Protein AF-A0A1X4IDY7-F1 (afdb_monomer_lite)

Sequence (116 aa):
MNHAQLTALGRALRVLGEHGEALSADTPDARLHEVKDDLRRALDLLEESVTTAAPSTRCAEHPTGPVDESAPDLCLLCETRRRAARRAEFNGPAPQSRPAGPAQSRYGVRGDRPQP

Radius of gyration: 23.1 Å; chains: 1; bounding box: 42×44×64 Å

pLDDT: mean 80.93, std 13.07, range [53.38, 94.5]

Structure (mmCIF, N/CA/C/O backbone):
data_AF-A0A1X4IDY7-F1
#
_entry.id   AF-A0A1X4IDY7-F1
#
loop_
_atom_site.group_PDB
_atom_site.id
_atom_site.type_symbol
_atom_site.label_atom_id
_atom_site.label_alt_id
_atom_site.label_comp_id
_atom_site.label_asym_id
_atom_site.label_entity_id
_atom_site.label_seq_id
_atom_site.pdbx_PDB_ins_code
_atom_site.Cartn_x
_atom_site.Cartn_y
_atom_site.Cartn_z
_atom_site.occupancy
_atom_site.B_iso_or_equiv
_atom_site.auth_seq_id
_atom_site.auth_comp_id
_atom_site.auth_asym_id
_atom_site.auth_atom_id
_atom_site.pdbx_PDB_model_num
ATOM 1 N N . MET A 1 1 ? 6.878 -5.878 -2.914 1.00 65.62 1 MET A N 1
ATOM 2 C CA . MET A 1 1 ? 5.652 -5.081 -2.687 1.00 65.62 1 MET A CA 1
ATOM 3 C C . MET A 1 1 ? 5.187 -4.429 -3.989 1.00 65.62 1 MET A C 1
ATOM 5 O O . MET A 1 1 ? 5.976 -3.747 -4.634 1.00 65.62 1 MET A O 1
ATOM 9 N N . ASN A 1 2 ? 3.940 -4.661 -4.406 1.00 69.81 2 ASN A N 1
ATOM 10 C CA . ASN A 1 2 ? 3.346 -4.034 -5.595 1.00 69.81 2 ASN A CA 1
ATOM 11 C C . ASN A 1 2 ? 2.896 -2.587 -5.270 1.00 69.81 2 ASN A C 1
ATOM 13 O O . ASN A 1 2 ? 2.474 -2.298 -4.152 1.00 69.81 2 ASN A O 1
ATOM 17 N N . HIS A 1 3 ? 2.946 -1.663 -6.235 1.00 71.44 3 HIS A N 1
ATOM 18 C CA . HIS A 1 3 ? 2.513 -0.265 -6.074 1.00 71.44 3 HIS A CA 1
ATOM 19 C C . HIS A 1 3 ? 1.058 -0.139 -5.579 1.00 71.44 3 HIS A C 1
ATOM 21 O O . HIS A 1 3 ? 0.725 0.744 -4.781 1.00 71.44 3 HIS A O 1
ATOM 27 N N . ALA A 1 4 ? 0.194 -1.068 -5.999 1.00 77.44 4 ALA A N 1
ATOM 28 C CA . ALA A 1 4 ? -1.180 -1.154 -5.517 1.00 77.44 4 ALA A CA 1
ATOM 29 C C . ALA A 1 4 ? -1.259 -1.441 -4.004 1.00 77.44 4 ALA A C 1
ATOM 31 O O . ALA A 1 4 ? -2.059 -0.807 -3.316 1.00 77.44 4 ALA A O 1
ATOM 32 N N . GLN A 1 5 ? -0.393 -2.321 -3.480 1.00 78.38 5 GLN A N 1
ATOM 33 C CA . GLN A 1 5 ? -0.307 -2.638 -2.047 1.00 78.38 5 GLN A CA 1
ATOM 34 C C . GLN A 1 5 ? 0.203 -1.432 -1.245 1.00 78.38 5 GLN A C 1
ATOM 36 O O . GLN A 1 5 ? -0.378 -1.100 -0.218 1.00 78.38 5 GLN A O 1
ATOM 41 N N . LEU A 1 6 ? 1.214 -0.708 -1.748 1.00 82.69 6 LEU A N 1
ATOM 42 C CA . LEU A 1 6 ? 1.699 0.537 -1.123 1.00 82.69 6 LEU A CA 1
ATOM 43 C C . LEU A 1 6 ? 0.602 1.597 -1.018 1.00 82.69 6 LEU A C 1
ATOM 45 O O . LEU A 1 6 ? 0.451 2.254 0.010 1.00 82.69 6 LEU A O 1
ATOM 49 N N . THR A 1 7 ? -0.201 1.737 -2.070 1.00 85.06 7 THR A N 1
ATOM 50 C CA . THR A 1 7 ? -1.305 2.699 -2.075 1.00 85.06 7 THR A CA 1
ATOM 51 C C . THR A 1 7 ? -2.436 2.249 -1.145 1.00 85.06 7 THR A C 1
ATOM 53 O O . THR A 1 7 ? -3.042 3.079 -0.469 1.00 85.06 7 THR A O 1
ATOM 56 N N . ALA A 1 8 ? -2.730 0.946 -1.085 1.00 85.06 8 ALA A N 1
ATOM 57 C CA . ALA A 1 8 ? -3.717 0.392 -0.160 1.00 85.06 8 ALA A CA 1
ATOM 58 C C . ALA A 1 8 ? -3.308 0.607 1.304 1.00 85.06 8 ALA A C 1
ATOM 60 O O . ALA A 1 8 ? -4.110 1.132 2.076 1.00 85.06 8 ALA A O 1
ATOM 61 N N . LEU A 1 9 ? -2.051 0.310 1.649 1.00 86.88 9 LEU A N 1
ATOM 62 C CA . LEU A 1 9 ? -1.499 0.545 2.982 1.00 86.88 9 LEU A CA 1
ATOM 63 C C . LEU A 1 9 ? -1.528 2.036 3.346 1.00 86.88 9 LEU A C 1
ATOM 65 O O . LEU A 1 9 ? -2.017 2.398 4.412 1.00 86.88 9 LEU A O 1
ATOM 69 N N . GLY A 1 10 ? -1.091 2.918 2.441 1.00 89.88 10 GLY A N 1
ATOM 70 C CA . GLY A 1 10 ? -1.126 4.364 2.675 1.00 89.88 10 GLY A CA 1
ATOM 71 C C . GLY A 1 10 ? -2.538 4.906 2.935 1.00 89.88 10 GLY A C 1
ATOM 72 O O . GLY A 1 10 ? -2.718 5.788 3.773 1.00 89.88 10 GLY A O 1
ATOM 73 N N . ARG A 1 11 ? -3.564 4.359 2.266 1.00 90.88 11 ARG A N 1
ATOM 74 C CA . ARG A 1 11 ? -4.967 4.707 2.551 1.00 90.88 11 ARG A CA 1
ATOM 75 C C . ARG A 1 11 ? -5.423 4.198 3.917 1.00 90.88 11 ARG A C 1
ATOM 77 O O . ARG A 1 11 ? -6.042 4.966 4.644 1.00 90.88 11 ARG A O 1
ATOM 84 N N . ALA A 1 12 ? -5.109 2.948 4.261 1.00 89.25 12 ALA A N 1
ATOM 85 C CA . ALA A 1 12 ? -5.479 2.360 5.549 1.00 89.25 12 ALA A CA 1
ATOM 86 C C . ALA A 1 12 ? -4.868 3.140 6.726 1.00 89.25 12 ALA A C 1
ATOM 88 O O . ALA A 1 12 ? -5.573 3.490 7.668 1.00 89.25 12 ALA A O 1
ATOM 89 N N . LEU A 1 13 ? -3.585 3.503 6.627 1.00 91.06 13 LEU A N 1
ATOM 90 C CA . LEU A 1 13 ? -2.896 4.301 7.646 1.00 91.06 13 LEU A CA 1
ATOM 91 C C . LEU A 1 13 ? -3.492 5.703 7.805 1.00 91.06 13 LEU A C 1
ATOM 93 O O . LEU A 1 13 ? -3.555 6.217 8.918 1.00 91.06 13 LEU A O 1
ATOM 97 N N . ARG A 1 14 ? -3.960 6.320 6.714 1.00 92.38 14 ARG A N 1
ATOM 98 C CA . ARG A 1 14 ? -4.616 7.629 6.795 1.00 92.38 14 ARG A CA 1
ATOM 99 C C . ARG A 1 14 ? -5.962 7.559 7.514 1.00 92.38 14 ARG A C 1
ATOM 101 O O . ARG A 1 14 ? -6.192 8.372 8.398 1.00 92.38 14 ARG A O 1
ATOM 108 N N . VAL A 1 15 ? -6.803 6.576 7.186 1.00 90.31 15 VAL A N 1
ATOM 109 C CA . VAL A 1 15 ? -8.083 6.350 7.887 1.00 90.31 15 VAL A CA 1
ATOM 110 C C . VAL A 1 15 ? -7.844 6.087 9.374 1.00 90.31 15 VAL A C 1
ATOM 112 O O . VAL A 1 15 ? -8.530 6.643 10.223 1.00 90.31 15 VAL A O 1
ATOM 115 N N . LEU A 1 16 ? -6.820 5.300 9.703 1.00 90.88 16 LEU A N 1
ATOM 116 C CA . LEU A 1 16 ? -6.448 5.051 11.090 1.00 90.88 16 LEU A CA 1
ATOM 117 C C . LEU A 1 16 ? -6.014 6.331 11.825 1.00 90.88 16 LEU A C 1
ATOM 119 O O . LEU A 1 16 ? -6.379 6.521 12.982 1.00 90.88 16 LEU A O 1
ATOM 123 N N . GLY A 1 17 ? -5.261 7.211 11.160 1.00 91.00 17 GLY A N 1
ATOM 124 C CA . GLY A 1 17 ? -4.912 8.525 11.702 1.00 91.00 17 GLY A CA 1
ATOM 125 C C . GLY A 1 17 ? -6.148 9.389 11.965 1.00 91.00 17 GLY A C 1
ATOM 126 O O . GLY A 1 17 ? -6.284 9.944 13.049 1.00 91.00 17 GLY A O 1
ATOM 127 N N . GLU A 1 18 ? -7.086 9.432 11.014 1.00 92.12 18 GLU A N 1
ATOM 128 C CA . GLU A 1 18 ? -8.370 10.135 11.161 1.00 92.12 18 GLU A CA 1
ATOM 129 C C . GLU A 1 18 ? -9.187 9.582 12.346 1.00 92.12 18 GLU A C 1
ATOM 131 O O . GLU A 1 18 ? -9.765 10.351 13.114 1.00 92.12 18 GLU A O 1
ATOM 136 N N . HIS A 1 19 ? -9.190 8.260 12.546 1.00 89.75 19 HIS A N 1
ATOM 137 C CA . HIS A 1 19 ? -9.802 7.638 13.720 1.00 89.75 19 HIS A CA 1
ATOM 138 C C . HIS A 1 19 ? -9.104 8.032 15.023 1.00 89.75 19 HIS A C 1
ATOM 140 O O . HIS A 1 19 ? -9.791 8.343 15.990 1.00 89.75 19 HIS A O 1
ATOM 146 N N . GLY A 1 20 ? -7.768 8.045 15.051 1.00 87.75 20 GLY A N 1
ATOM 147 C CA . GLY A 1 20 ? -6.984 8.434 16.225 1.00 87.75 20 GLY A CA 1
ATOM 148 C C . GLY A 1 20 ? -7.246 9.873 16.676 1.00 87.75 20 GLY A C 1
ATOM 149 O O . GLY A 1 20 ? -7.415 10.108 17.867 1.00 87.75 20 GLY A O 1
ATOM 150 N N . GLU A 1 21 ? -7.352 10.809 15.731 1.00 90.56 21 GLU A N 1
ATOM 151 C CA . GLU A 1 21 ? -7.695 12.217 16.000 1.00 90.56 21 GLU A CA 1
ATOM 152 C C . GLU A 1 21 ? -9.121 12.387 16.553 1.00 90.56 21 GLU A C 1
ATOM 154 O O . GLU A 1 21 ? -9.389 13.292 17.340 1.00 90.56 21 GLU A O 1
ATOM 159 N N . ALA A 1 22 ? -10.051 11.513 16.158 1.00 89.50 22 ALA A N 1
ATOM 160 C CA . ALA A 1 22 ? -11.440 11.556 16.608 1.00 89.50 22 ALA A CA 1
ATOM 161 C C . ALA A 1 22 ? -11.674 10.878 17.973 1.00 89.50 22 ALA A C 1
ATOM 163 O O . ALA A 1 22 ? -12.787 10.958 18.502 1.00 89.50 22 ALA A O 1
ATOM 164 N N . LEU A 1 23 ? -10.668 10.200 18.542 1.00 91.12 23 LEU A N 1
ATOM 165 C CA . LEU A 1 23 ? -10.797 9.526 19.833 1.00 91.12 23 LEU A CA 1
ATOM 166 C C . LEU A 1 23 ? -10.941 10.539 20.973 1.00 91.12 23 LEU A C 1
ATOM 168 O O . LEU A 1 23 ? -10.094 11.400 21.199 1.00 91.12 23 LEU A O 1
ATOM 172 N N . SER A 1 24 ? -11.999 10.368 21.754 1.00 92.75 24 SER A N 1
ATOM 173 C CA . SER A 1 24 ? -12.247 11.096 22.998 1.00 92.75 24 SER A CA 1
ATOM 174 C C . SER A 1 24 ? -12.699 10.149 24.112 1.00 92.75 24 SER A C 1
ATOM 176 O O . SER A 1 24 ? -12.971 8.969 23.871 1.00 92.75 24 SER A O 1
ATOM 178 N N . ALA A 1 25 ? -12.812 10.664 25.339 1.00 92.56 25 ALA A N 1
ATOM 179 C CA . ALA A 1 25 ? -13.308 9.899 26.486 1.00 92.56 25 ALA A CA 1
ATOM 180 C C . ALA A 1 25 ? -14.740 9.360 26.291 1.00 92.56 25 ALA A C 1
ATOM 182 O O . ALA A 1 25 ? -15.090 8.349 26.891 1.00 92.56 25 ALA A O 1
ATOM 183 N N . ASP A 1 26 ? -15.532 9.995 25.422 1.00 93.69 26 ASP A N 1
ATOM 184 C CA . ASP A 1 26 ? -16.927 9.632 25.144 1.00 93.69 26 ASP A CA 1
ATOM 185 C C . ASP A 1 26 ? -17.072 8.710 23.919 1.00 93.69 26 ASP A C 1
ATOM 187 O O . ASP A 1 26 ? -18.178 8.488 23.419 1.00 93.69 26 ASP A O 1
ATOM 191 N N . THR A 1 27 ? -15.960 8.189 23.392 1.00 91.75 27 THR A N 1
ATOM 192 C CA . THR A 1 27 ? -15.987 7.286 22.237 1.00 91.75 27 THR A CA 1
ATOM 193 C C . THR A 1 27 ? -16.737 6.004 22.603 1.00 91.75 27 THR A C 1
ATOM 195 O O . THR A 1 27 ? -16.314 5.300 23.520 1.00 91.75 27 THR A O 1
ATOM 198 N N . PRO A 1 28 ? -17.817 5.642 21.889 1.00 93.12 28 PRO A N 1
ATOM 199 C CA . PRO A 1 28 ? -18.559 4.428 22.198 1.00 93.12 28 PRO A CA 1
ATOM 200 C C . PRO A 1 28 ? -17.754 3.176 21.825 1.00 93.12 28 PRO A C 1
ATOM 202 O O . PRO A 1 28 ? -17.070 3.154 20.800 1.00 93.12 28 PRO A O 1
ATOM 205 N N . ASP A 1 29 ? -17.915 2.094 22.588 1.00 92.50 29 ASP A N 1
ATOM 206 C CA . ASP A 1 29 ? -17.203 0.819 22.384 1.00 92.50 29 ASP A CA 1
ATOM 207 C C . ASP A 1 29 ? -17.304 0.279 20.952 1.00 92.50 29 ASP A C 1
ATOM 209 O O . ASP A 1 29 ? -16.337 -0.258 20.414 1.00 92.50 29 ASP A O 1
ATOM 213 N N . ALA A 1 30 ? -18.450 0.469 20.292 1.00 90.75 30 ALA A N 1
ATOM 214 C CA . ALA A 1 30 ? -18.636 0.081 18.894 1.00 90.75 30 ALA A CA 1
ATOM 215 C C . ALA A 1 30 ? -17.586 0.722 17.966 1.00 90.75 30 ALA A C 1
ATOM 217 O O . ALA A 1 30 ? -17.019 0.043 17.113 1.00 90.75 30 ALA A O 1
ATOM 218 N N . ARG A 1 31 ? -17.257 2.003 18.184 1.00 89.56 31 ARG A N 1
ATOM 219 C CA . ARG A 1 31 ? -16.204 2.701 17.434 1.00 89.56 31 ARG A CA 1
ATOM 220 C C . ARG A 1 31 ? -14.819 2.161 17.771 1.00 89.56 31 ARG A C 1
ATOM 222 O O . ARG A 1 31 ? -14.001 2.003 16.874 1.00 89.56 31 ARG A O 1
ATOM 229 N N . LEU A 1 32 ? -14.555 1.817 19.030 1.00 91.88 32 LEU A N 1
ATOM 230 C CA . LEU A 1 32 ? -13.283 1.195 19.420 1.00 91.88 32 LEU A CA 1
ATOM 231 C C . LEU A 1 32 ? -13.091 -0.176 18.749 1.00 91.88 32 LEU A C 1
ATOM 233 O O . LEU A 1 32 ? -11.978 -0.520 18.347 1.00 91.88 32 LEU A O 1
ATOM 237 N N . HIS A 1 33 ? -14.172 -0.942 18.576 1.00 93.31 33 HIS A N 1
ATOM 238 C CA . HIS A 1 33 ? -14.152 -2.190 17.815 1.00 93.31 33 HIS A CA 1
ATOM 239 C C . HIS A 1 33 ? -13.867 -1.967 16.322 1.00 93.31 33 HIS A C 1
ATOM 241 O O . HIS A 1 33 ? -13.036 -2.686 15.768 1.00 93.31 33 HIS A O 1
ATOM 247 N N . GLU A 1 34 ? -14.462 -0.947 15.695 1.00 90.19 34 GLU A N 1
ATOM 248 C CA . GLU A 1 34 ? -14.147 -0.561 14.308 1.00 90.19 34 GLU A CA 1
ATOM 249 C C . GLU A 1 34 ? -12.657 -0.220 14.142 1.00 90.19 34 GLU A C 1
ATOM 251 O O . GLU A 1 34 ? -11.980 -0.787 13.282 1.00 90.19 34 GLU A O 1
ATOM 256 N N . VAL A 1 35 ? -12.117 0.635 15.022 1.00 91.56 35 VAL A N 1
ATOM 257 C CA . VAL A 1 35 ? -10.698 1.035 15.006 1.00 91.56 35 VAL A CA 1
ATOM 258 C C . VAL A 1 35 ? -9.775 -0.170 15.183 1.00 91.56 35 VAL A C 1
ATOM 260 O O . VAL A 1 35 ? -8.763 -0.291 14.492 1.00 91.56 35 VAL A O 1
ATOM 263 N N . LYS A 1 36 ? -10.125 -1.093 16.082 1.00 93.19 36 LYS A N 1
ATOM 264 C CA . LYS A 1 36 ? -9.380 -2.338 16.297 1.00 93.19 36 LYS A CA 1
ATOM 265 C C . LYS A 1 36 ? -9.333 -3.209 15.040 1.00 93.19 36 LYS A C 1
ATOM 267 O O . LYS A 1 36 ? -8.288 -3.793 14.748 1.00 93.19 36 LYS A O 1
ATOM 272 N N . ASP A 1 37 ? -10.438 -3.324 14.315 1.00 92.12 37 ASP A N 1
ATOM 273 C CA . ASP A 1 37 ? -10.482 -4.124 13.092 1.00 92.12 37 ASP A CA 1
ATOM 274 C C . ASP A 1 37 ? -9.721 -3.448 11.943 1.00 92.12 37 ASP A C 1
ATOM 276 O O . ASP A 1 37 ? -9.037 -4.134 11.183 1.00 92.12 37 ASP A O 1
ATOM 280 N N . ASP A 1 38 ? -9.743 -2.116 11.856 1.00 89.50 38 ASP A N 1
ATOM 281 C CA . ASP A 1 38 ? -8.900 -1.363 10.918 1.00 89.50 38 ASP A CA 1
ATOM 282 C C . ASP A 1 38 ? -7.405 -1.498 11.215 1.00 89.50 38 ASP A C 1
ATOM 284 O O . ASP A 1 38 ? -6.611 -1.695 10.293 1.00 89.50 38 ASP A O 1
ATOM 288 N N . LEU A 1 39 ? -7.017 -1.460 12.492 1.00 92.81 39 LEU A N 1
ATOM 289 C CA . LEU A 1 39 ? -5.638 -1.704 12.922 1.00 92.81 39 LEU A CA 1
ATOM 290 C C . LEU A 1 39 ? -5.145 -3.077 12.472 1.00 92.81 39 LEU A C 1
ATOM 292 O O . LEU A 1 39 ? -4.055 -3.189 11.914 1.00 92.81 39 LEU A O 1
ATOM 296 N N . ARG A 1 40 ? -5.956 -4.118 12.685 1.00 93.62 40 ARG A N 1
ATOM 297 C CA . ARG A 1 40 ? -5.634 -5.483 12.249 1.00 93.62 40 ARG A CA 1
ATOM 298 C C . ARG A 1 40 ? -5.470 -5.560 10.738 1.00 93.62 40 ARG A C 1
ATOM 300 O O . ARG A 1 40 ? -4.439 -6.028 10.278 1.00 93.62 40 ARG A O 1
ATOM 307 N N . ARG A 1 41 ? -6.412 -4.996 9.973 1.00 88.50 41 ARG A N 1
ATOM 308 C CA . ARG A 1 41 ? -6.312 -4.938 8.505 1.00 88.50 41 ARG A CA 1
ATOM 309 C C . ARG A 1 41 ? -5.035 -4.240 8.032 1.00 88.50 41 ARG A C 1
ATOM 311 O O . ARG A 1 41 ? -4.401 -4.696 7.085 1.00 88.50 41 ARG A O 1
ATOM 318 N N . ALA A 1 42 ? -4.660 -3.126 8.659 1.00 89.56 42 ALA A N 1
ATOM 319 C CA . ALA A 1 42 ? -3.441 -2.402 8.308 1.00 89.56 42 ALA A CA 1
ATOM 320 C C . ALA A 1 42 ? -2.174 -3.210 8.636 1.00 89.56 42 ALA A C 1
ATOM 322 O O . ALA A 1 42 ? -1.228 -3.197 7.847 1.00 89.56 42 ALA A O 1
ATOM 323 N N . LEU A 1 43 ? -2.167 -3.924 9.767 1.00 90.94 43 LEU A N 1
ATOM 324 C CA . LEU A 1 43 ? -1.078 -4.824 10.149 1.00 90.94 43 LEU A CA 1
ATOM 325 C C . LEU A 1 43 ? -0.950 -6.001 9.182 1.0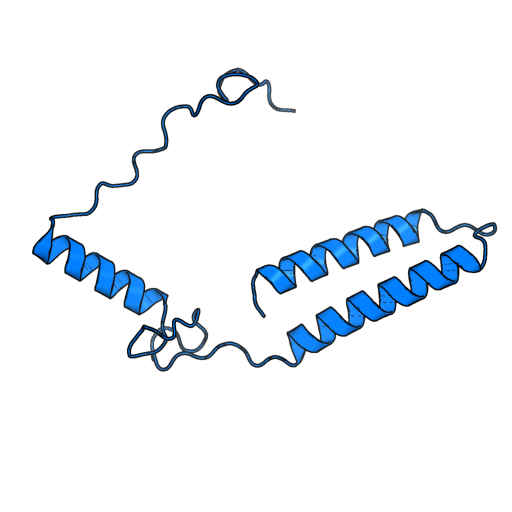0 90.94 43 LEU A C 1
ATOM 327 O O . LEU A 1 43 ? 0.157 -6.256 8.722 1.00 90.94 43 LEU A O 1
ATOM 331 N N . ASP A 1 44 ? -2.057 -6.640 8.805 1.00 89.00 44 ASP A N 1
ATOM 332 C CA . ASP A 1 44 ? -2.057 -7.755 7.851 1.00 89.00 44 ASP A CA 1
ATOM 333 C C . ASP A 1 44 ? -1.467 -7.319 6.495 1.00 89.00 44 ASP A C 1
ATOM 335 O O . ASP A 1 44 ? -0.600 -7.990 5.935 1.00 89.00 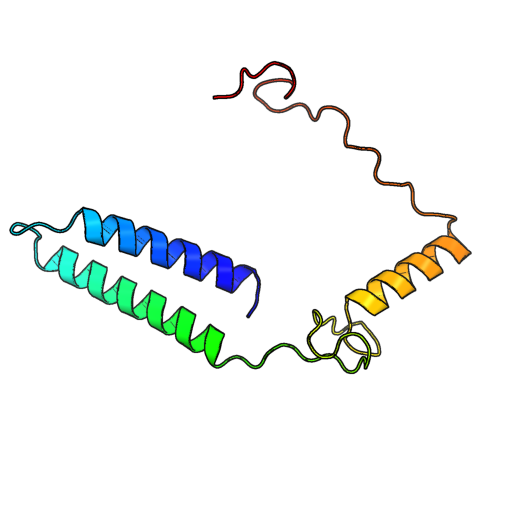44 ASP A O 1
ATOM 339 N N . LEU A 1 45 ? -1.864 -6.139 5.993 1.00 85.25 45 LEU A N 1
ATOM 340 C CA . LEU A 1 45 ? -1.312 -5.561 4.759 1.00 85.25 45 LEU A CA 1
ATOM 341 C C . LEU A 1 45 ? 0.188 -5.258 4.866 1.00 85.25 45 LEU A C 1
ATOM 343 O O . LEU A 1 45 ? 0.931 -5.410 3.892 1.00 85.25 45 LEU A O 1
ATOM 347 N N . LEU A 1 46 ? 0.639 -4.790 6.032 1.00 85.81 46 LEU A N 1
ATOM 348 C CA . LEU A 1 46 ? 2.051 -4.524 6.280 1.00 85.81 46 LEU A CA 1
ATOM 349 C C . LEU A 1 46 ? 2.845 -5.833 6.347 1.00 85.81 46 LEU A C 1
ATOM 351 O O . LEU A 1 46 ? 3.896 -5.935 5.717 1.00 85.81 46 LEU A O 1
ATOM 355 N N . GLU A 1 47 ? 2.346 -6.840 7.054 1.00 86.69 47 GLU A N 1
ATOM 356 C CA . GLU A 1 47 ? 3.000 -8.138 7.190 1.00 86.69 47 GLU A CA 1
ATOM 357 C C . GLU A 1 47 ? 3.124 -8.847 5.840 1.00 86.69 47 GLU A C 1
ATOM 359 O O . GLU A 1 47 ? 4.221 -9.280 5.476 1.00 86.69 47 GLU A O 1
ATOM 364 N N . GLU A 1 48 ? 2.060 -8.862 5.033 1.00 81.62 48 GLU A N 1
ATOM 365 C CA . GLU A 1 48 ? 2.108 -9.368 3.657 1.00 81.62 48 GLU A CA 1
ATOM 366 C C . GLU A 1 48 ? 3.195 -8.643 2.846 1.00 81.62 48 GLU A C 1
ATOM 368 O O . GLU A 1 48 ? 3.949 -9.251 2.084 1.00 81.62 48 GLU A O 1
ATOM 373 N N . SER A 1 49 ? 3.345 -7.334 3.048 1.00 72.75 49 SER A N 1
ATOM 374 C CA . SER A 1 49 ? 4.321 -6.541 2.309 1.00 72.75 49 SER A CA 1
ATOM 375 C C . SER A 1 49 ? 5.781 -6.780 2.696 1.00 72.75 49 SER A C 1
ATOM 377 O O . SER A 1 49 ? 6.648 -6.725 1.821 1.00 72.75 49 SER A O 1
ATOM 379 N N . VAL A 1 50 ? 6.044 -7.047 3.979 1.00 77.69 50 VAL A N 1
ATOM 380 C CA . VAL A 1 50 ? 7.388 -7.291 4.525 1.00 77.69 50 VAL A CA 1
ATOM 381 C C . VAL A 1 50 ? 7.826 -8.733 4.271 1.00 77.69 50 VAL A C 1
ATOM 383 O O . VAL A 1 50 ? 9.001 -8.986 4.017 1.00 77.69 50 VAL A O 1
ATOM 386 N N . THR A 1 51 ? 6.886 -9.679 4.307 1.00 74.06 51 THR A N 1
ATOM 387 C CA . THR A 1 51 ? 7.154 -11.107 4.073 1.00 74.06 51 THR A CA 1
ATOM 388 C C . THR A 1 51 ? 7.251 -11.460 2.589 1.00 74.06 51 THR A C 1
ATOM 390 O O . THR A 1 51 ? 7.931 -12.422 2.228 1.00 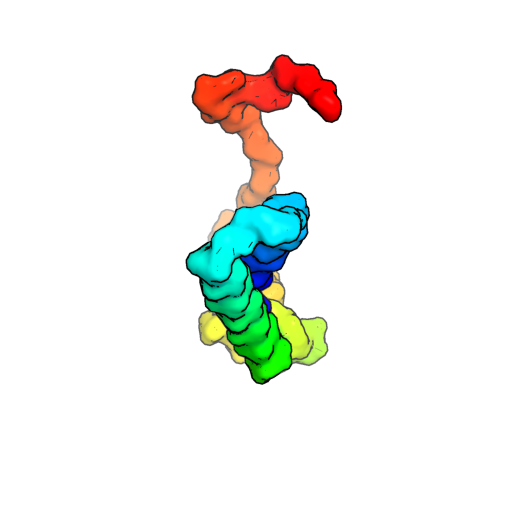74.06 51 THR A O 1
ATOM 393 N N . THR A 1 52 ? 6.629 -10.673 1.704 1.00 70.19 52 THR A N 1
ATOM 394 C CA . THR A 1 52 ? 6.758 -10.869 0.256 1.00 70.19 52 THR A CA 1
ATOM 395 C C . THR A 1 52 ? 8.187 -10.568 -0.193 1.00 70.19 52 THR A C 1
ATOM 397 O O . THR A 1 52 ? 8.633 -9.419 -0.157 1.00 70.19 52 THR A O 1
ATOM 400 N N . ALA A 1 53 ? 8.886 -11.596 -0.686 1.00 67.25 53 ALA A N 1
ATOM 401 C CA . ALA A 1 53 ? 10.221 -11.456 -1.259 1.00 67.25 53 ALA A CA 1
ATOM 402 C C . ALA A 1 53 ? 10.260 -10.330 -2.307 1.00 67.25 53 ALA A C 1
ATOM 404 O O . ALA A 1 53 ? 9.348 -10.181 -3.129 1.00 67.25 53 ALA A O 1
ATOM 405 N N . ALA A 1 54 ? 11.325 -9.523 -2.279 1.00 67.88 54 ALA A N 1
ATOM 406 C CA . ALA A 1 54 ? 11.527 -8.505 -3.298 1.00 67.88 54 ALA A CA 1
ATOM 407 C C . ALA A 1 54 ? 11.557 -9.179 -4.683 1.00 67.88 54 ALA A C 1
ATOM 409 O O . ALA A 1 54 ? 12.223 -10.207 -4.834 1.00 67.88 54 ALA A O 1
ATOM 410 N N . PRO A 1 55 ? 10.841 -8.634 -5.684 1.00 72.00 55 PRO A N 1
ATOM 411 C CA . PRO A 1 55 ? 10.891 -9.176 -7.031 1.00 72.00 55 PRO A CA 1
ATOM 412 C C . PRO A 1 55 ? 12.348 -9.181 -7.499 1.00 72.00 55 PRO A C 1
ATOM 414 O O . PRO A 1 55 ? 13.028 -8.155 -7.438 1.00 72.00 55 PRO A O 1
ATOM 417 N N . SER A 1 56 ? 12.830 -10.351 -7.910 1.00 82.25 56 SER A N 1
ATOM 418 C CA . SER A 1 56 ? 14.187 -10.522 -8.409 1.00 82.25 56 SER A CA 1
ATOM 419 C C . SER A 1 56 ? 14.164 -10.770 -9.908 1.00 82.25 56 SER A C 1
ATOM 421 O O . SER A 1 56 ? 13.361 -11.549 -10.426 1.00 82.25 56 SER A O 1
ATOM 423 N N . THR A 1 57 ? 15.047 -10.082 -10.621 1.00 88.44 57 THR A N 1
ATOM 424 C CA . THR A 1 57 ? 15.268 -10.336 -12.045 1.00 88.44 57 THR A CA 1
ATOM 425 C C . THR A 1 57 ? 16.494 -11.232 -12.215 1.00 88.44 57 THR A C 1
ATOM 427 O O . THR A 1 57 ? 17.316 -11.371 -11.309 1.00 88.44 57 THR A O 1
ATOM 430 N N . ARG A 1 58 ? 16.653 -11.839 -13.393 1.00 89.06 58 ARG A N 1
ATOM 431 C CA . ARG A 1 58 ? 17.867 -12.591 -13.761 1.00 89.06 58 ARG A CA 1
ATOM 432 C C . ARG A 1 58 ? 18.932 -11.691 -14.401 1.00 89.06 58 ARG A C 1
ATOM 434 O O . ARG A 1 58 ? 19.910 -12.190 -14.950 1.00 89.06 58 ARG A O 1
ATOM 441 N N . CYS A 1 59 ? 18.737 -10.372 -14.375 1.00 90.31 59 CYS A N 1
ATOM 442 C CA . CYS A 1 59 ? 19.651 -9.397 -14.952 1.00 90.31 59 CYS A CA 1
ATOM 443 C C . CYS A 1 59 ? 20.684 -8.938 -13.913 1.00 90.31 59 CYS A C 1
ATOM 445 O O . CYS A 1 59 ? 20.313 -8.470 -12.839 1.00 90.31 59 CYS A O 1
ATOM 447 N N . ALA A 1 60 ? 21.973 -9.001 -14.263 1.00 89.62 60 ALA A N 1
ATOM 448 C CA . ALA A 1 60 ? 23.062 -8.540 -13.396 1.00 89.62 60 ALA A CA 1
ATOM 449 C C . ALA A 1 60 ? 23.024 -7.022 -13.130 1.00 89.62 60 ALA A C 1
ATOM 451 O O . ALA A 1 60 ? 23.415 -6.580 -12.056 1.00 89.62 60 ALA A O 1
ATOM 452 N N . GLU A 1 61 ? 22.515 -6.233 -14.081 1.00 87.62 61 GLU A N 1
ATOM 453 C CA . GLU A 1 61 ? 22.397 -4.772 -13.955 1.00 87.62 61 GLU A CA 1
ATOM 454 C C . GLU A 1 61 ? 21.265 -4.356 -13.000 1.00 87.62 61 GLU A C 1
ATOM 456 O O . GLU A 1 61 ? 21.340 -3.314 -12.356 1.00 87.62 61 GLU A O 1
ATOM 461 N N . HIS A 1 62 ? 20.199 -5.159 -12.903 1.00 89.19 62 HIS A N 1
ATOM 462 C CA . HIS A 1 62 ? 18.994 -4.809 -12.142 1.00 89.19 62 HIS A CA 1
ATOM 463 C C . HIS A 1 62 ? 18.464 -6.002 -11.333 1.00 89.19 62 HIS A C 1
ATOM 465 O O . HIS A 1 62 ? 17.329 -6.437 -11.557 1.00 89.19 62 HIS A O 1
ATOM 471 N N . PRO A 1 63 ? 19.236 -6.536 -10.373 1.00 85.94 63 PRO A N 1
ATOM 472 C CA . PRO A 1 63 ? 18.866 -7.754 -9.652 1.00 85.94 63 PRO A CA 1
ATOM 473 C C . PRO A 1 63 ? 17.537 -7.621 -8.891 1.00 85.94 63 PRO A C 1
ATOM 475 O O . PRO A 1 63 ? 16.802 -8.595 -8.788 1.00 85.94 63 PRO A O 1
ATOM 478 N N . THR A 1 64 ? 17.187 -6.415 -8.431 1.00 85.62 64 THR A N 1
ATOM 479 C CA . THR A 1 64 ? 15.926 -6.084 -7.733 1.00 85.62 64 THR A CA 1
ATOM 480 C C . THR A 1 64 ? 15.006 -5.173 -8.556 1.00 85.62 64 THR A C 1
ATOM 482 O O . THR A 1 64 ? 14.155 -4.462 -8.018 1.00 85.62 64 THR A O 1
ATOM 485 N N . GLY A 1 65 ? 15.208 -5.137 -9.877 1.00 83.94 65 GLY A N 1
ATOM 486 C CA . GLY A 1 65 ? 14.383 -4.345 -10.784 1.00 83.94 65 GLY A CA 1
ATOM 487 C C . GLY A 1 65 ? 12.940 -4.862 -10.891 1.00 83.94 65 GLY A C 1
ATOM 488 O O . GLY A 1 65 ? 12.641 -5.983 -10.477 1.00 83.94 65 GLY A O 1
ATOM 489 N N . PRO A 1 66 ? 12.024 -4.075 -11.485 1.00 86.19 66 PRO A N 1
ATOM 490 C CA . PRO A 1 66 ? 10.663 -4.532 -11.737 1.00 86.19 66 PRO A CA 1
ATOM 491 C C . PRO A 1 66 ? 10.657 -5.762 -12.651 1.00 86.19 66 PRO A C 1
ATOM 493 O O . PRO A 1 66 ? 11.361 -5.784 -13.669 1.00 86.19 66 PRO A O 1
ATOM 496 N N . VAL A 1 67 ? 9.845 -6.758 -12.291 1.00 88.75 67 VAL A N 1
ATOM 497 C CA . VAL A 1 67 ? 9.750 -8.028 -13.016 1.00 88.75 67 VAL A CA 1
ATOM 498 C C . VAL A 1 67 ? 8.728 -7.945 -14.154 1.00 88.75 67 VAL A C 1
ATOM 500 O O . VAL A 1 67 ? 7.610 -7.479 -13.949 1.00 88.75 67 VAL A O 1
ATOM 503 N N . ASP A 1 68 ? 9.117 -8.402 -15.346 1.00 87.44 68 ASP A N 1
ATOM 504 C CA . ASP A 1 68 ? 8.241 -8.627 -16.507 1.00 87.44 68 ASP A CA 1
ATOM 505 C C . ASP A 1 68 ? 8.383 -10.090 -16.956 1.00 87.44 68 ASP A C 1
ATOM 507 O O . ASP A 1 68 ? 9.440 -10.491 -17.437 1.00 87.44 68 ASP A O 1
ATOM 511 N N . GLU A 1 69 ? 7.326 -10.894 -16.814 1.00 88.62 69 GLU A N 1
ATOM 512 C CA . GLU A 1 69 ? 7.321 -12.325 -17.176 1.00 88.62 69 GLU A CA 1
ATOM 513 C C . GLU A 1 69 ? 7.541 -12.570 -18.675 1.00 88.62 69 GLU A C 1
ATOM 515 O O . GLU A 1 69 ? 7.983 -13.645 -19.078 1.00 88.62 69 GLU A O 1
ATOM 520 N N . SER A 1 70 ? 7.266 -11.566 -19.510 1.00 87.75 70 SER A N 1
ATOM 521 C CA . SER A 1 70 ? 7.505 -11.631 -20.953 1.00 87.75 70 SER A CA 1
ATOM 522 C C . SER A 1 70 ? 8.947 -11.279 -21.346 1.00 87.75 70 SER A C 1
ATOM 524 O O . SER A 1 70 ? 9.315 -11.407 -22.517 1.00 87.75 70 SER A O 1
ATOM 526 N N . ALA A 1 71 ? 9.772 -10.827 -20.394 1.00 90.50 71 ALA A N 1
ATOM 527 C CA . ALA A 1 71 ? 11.172 -10.491 -20.620 1.00 90.50 71 ALA A CA 1
ATOM 528 C C . ALA A 1 71 ? 12.085 -11.725 -20.447 1.00 90.50 71 ALA A C 1
ATOM 530 O O . ALA A 1 71 ? 11.976 -12.429 -19.443 1.00 90.50 71 ALA A O 1
ATOM 531 N N . PRO A 1 72 ? 13.068 -11.951 -21.342 1.00 89.38 72 PRO A N 1
ATOM 532 C CA . PRO A 1 72 ? 14.009 -13.076 -21.238 1.00 89.38 72 PRO A CA 1
ATOM 533 C C . PRO A 1 72 ? 14.775 -13.171 -19.907 1.00 89.38 72 PRO A C 1
ATOM 535 O O . PRO A 1 72 ? 15.043 -14.257 -19.402 1.00 89.38 72 PRO A O 1
ATOM 538 N N . ASP A 1 73 ? 15.140 -12.024 -19.339 1.00 91.12 73 ASP A N 1
ATOM 539 C CA . ASP A 1 73 ? 15.871 -11.871 -18.076 1.00 91.12 73 ASP A CA 1
ATOM 540 C C . ASP A 1 73 ? 14.955 -11.441 -16.921 1.00 91.12 73 ASP A C 1
ATOM 542 O O . ASP A 1 73 ? 15.441 -11.062 -15.854 1.00 91.12 73 ASP A O 1
ATOM 546 N N . LEU A 1 74 ? 13.635 -11.486 -17.129 1.00 92.88 74 LEU A N 1
ATOM 547 C CA . LEU A 1 74 ? 12.606 -10.972 -16.228 1.00 92.88 74 LEU A CA 1
ATOM 548 C C . LEU A 1 74 ? 12.718 -9.471 -15.929 1.00 92.88 74 LEU A C 1
ATOM 550 O O . LEU A 1 74 ? 11.976 -8.970 -15.099 1.00 92.88 74 LEU A O 1
ATOM 554 N N . CYS A 1 75 ? 13.621 -8.721 -16.565 1.00 93.88 75 CYS A N 1
ATOM 555 C CA . CYS A 1 75 ? 13.866 -7.327 -16.217 1.00 93.88 75 CYS A CA 1
ATOM 556 C C . CYS A 1 75 ? 13.062 -6.380 -17.114 1.00 93.88 75 CYS A C 1
ATOM 558 O O . CYS A 1 75 ? 13.387 -6.192 -18.291 1.00 93.88 75 CYS A O 1
ATOM 560 N N . LEU A 1 76 ? 12.066 -5.697 -16.540 1.00 92.62 76 LEU A N 1
ATOM 561 C CA . LEU A 1 76 ? 11.235 -4.734 -17.270 1.00 92.62 76 LEU A CA 1
ATOM 562 C C . LEU A 1 76 ? 12.054 -3.576 -17.866 1.00 92.62 76 LEU A C 1
ATOM 564 O O . LEU A 1 76 ? 11.754 -3.110 -18.965 1.00 92.62 76 LEU A O 1
ATOM 568 N N . LEU A 1 77 ? 13.088 -3.097 -17.166 1.00 92.31 77 LEU A N 1
ATOM 569 C CA . LEU A 1 77 ? 13.916 -1.972 -17.624 1.00 92.31 77 LEU A CA 1
ATOM 570 C C . LEU A 1 77 ? 14.723 -2.345 -18.874 1.00 92.31 77 LEU A C 1
ATOM 572 O O . LEU A 1 77 ? 14.709 -1.619 -19.875 1.00 92.31 77 LEU A O 1
ATOM 576 N N . CYS A 1 78 ? 15.377 -3.506 -18.841 1.00 94.12 78 CYS A N 1
ATOM 577 C CA . CYS A 1 78 ? 16.121 -4.040 -19.978 1.00 94.12 78 CYS A CA 1
ATOM 578 C C . CYS A 1 78 ? 15.187 -4.373 -21.141 1.00 94.12 78 CYS A C 1
ATOM 580 O O . CYS A 1 78 ? 15.487 -4.042 -22.289 1.00 94.12 78 CYS A O 1
ATOM 582 N N . GLU A 1 79 ? 14.021 -4.954 -20.862 1.00 94.50 79 GLU A N 1
ATOM 583 C CA . GLU A 1 79 ? 13.052 -5.281 -21.900 1.00 94.50 79 GLU A CA 1
ATOM 584 C C . GLU A 1 79 ? 12.438 -4.039 -22.547 1.00 94.50 79 GLU A C 1
ATOM 586 O O . GLU A 1 79 ? 12.315 -3.976 -23.771 1.00 94.50 79 GLU A O 1
ATOM 591 N N . THR A 1 80 ? 12.145 -2.999 -21.767 1.00 93.31 80 THR A N 1
ATOM 592 C CA . THR A 1 80 ? 11.693 -1.706 -22.299 1.00 93.31 80 THR A CA 1
ATOM 593 C C . THR A 1 80 ? 12.745 -1.102 -23.230 1.00 93.31 80 THR A C 1
ATOM 595 O O . THR A 1 80 ? 12.399 -0.631 -24.317 1.00 93.31 80 THR A O 1
ATOM 598 N N . ARG A 1 81 ? 14.034 -1.191 -22.866 1.00 91.44 81 ARG A N 1
ATOM 599 C CA . ARG A 1 81 ? 15.153 -0.770 -23.726 1.00 91.44 81 ARG A CA 1
ATOM 600 C C . ARG A 1 81 ? 15.229 -1.601 -25.013 1.00 91.44 81 ARG A C 1
ATOM 602 O O . ARG A 1 81 ? 15.291 -1.021 -26.094 1.00 91.44 81 ARG A O 1
ATOM 609 N N . ARG A 1 82 ? 15.149 -2.937 -24.928 1.00 91.69 82 ARG A N 1
ATOM 610 C CA . ARG A 1 82 ? 15.142 -3.842 -26.099 1.00 91.69 82 ARG A CA 1
ATOM 611 C C . ARG A 1 82 ? 13.957 -3.573 -27.030 1.00 91.69 82 ARG A C 1
ATOM 613 O O . ARG A 1 82 ? 14.115 -3.567 -28.247 1.00 91.69 82 ARG A O 1
ATOM 620 N N . ARG A 1 83 ? 12.759 -3.333 -26.484 1.00 91.00 83 ARG A N 1
ATOM 621 C CA . ARG A 1 83 ? 11.559 -2.964 -27.261 1.00 91.00 83 ARG A CA 1
ATOM 622 C C . ARG A 1 83 ? 11.724 -1.609 -27.943 1.00 91.00 83 ARG A C 1
ATOM 624 O O . ARG A 1 83 ? 11.300 -1.457 -29.085 1.00 91.00 83 ARG A O 1
ATOM 631 N N . ALA A 1 84 ? 12.335 -0.634 -27.271 1.00 89.75 84 ALA A N 1
ATOM 632 C CA . ALA A 1 84 ? 12.613 0.673 -27.859 1.00 89.75 84 ALA A CA 1
ATOM 633 C C . ALA A 1 84 ? 13.613 0.582 -29.025 1.00 89.75 84 ALA A C 1
ATOM 635 O O . ALA A 1 84 ? 13.336 1.151 -30.078 1.00 89.75 84 ALA A O 1
ATOM 636 N N . ALA A 1 85 ? 14.702 -0.180 -28.868 1.00 88.38 85 ALA A N 1
ATOM 637 C CA . ALA A 1 85 ? 15.681 -0.423 -29.932 1.00 88.38 85 ALA A CA 1
ATOM 638 C C . ALA A 1 85 ? 15.041 -1.110 -31.151 1.00 88.38 85 ALA A C 1
ATOM 640 O O . ALA A 1 85 ? 15.105 -0.577 -32.254 1.00 88.38 85 ALA A O 1
ATOM 641 N N . ARG A 1 86 ? 14.292 -2.203 -30.933 1.00 88.06 86 ARG A N 1
ATOM 642 C CA . ARG A 1 86 ? 13.549 -2.894 -32.004 1.00 88.06 86 ARG A CA 1
ATOM 643 C C . ARG A 1 86 ? 12.570 -1.967 -32.730 1.00 88.06 86 ARG A C 1
ATOM 645 O O . ARG A 1 86 ? 12.480 -1.996 -33.950 1.00 88.06 86 ARG A O 1
ATOM 652 N N . ARG A 1 87 ? 11.837 -1.107 -32.012 1.00 84.25 87 ARG A N 1
ATOM 653 C CA . ARG A 1 87 ? 10.957 -0.121 -32.668 1.00 84.25 87 ARG A CA 1
ATOM 654 C C . ARG A 1 87 ? 11.737 0.867 -33.535 1.00 84.25 87 ARG A C 1
ATOM 656 O O . ARG A 1 87 ? 11.266 1.167 -34.624 1.00 84.25 87 ARG A O 1
ATOM 663 N N . ALA A 1 88 ? 12.893 1.340 -33.070 1.00 82.50 88 ALA A N 1
ATOM 664 C CA . ALA A 1 88 ? 13.731 2.268 -33.825 1.00 82.50 88 ALA A CA 1
ATOM 665 C C . ALA A 1 88 ? 14.278 1.646 -35.121 1.00 82.50 88 ALA A C 1
ATOM 667 O O . ALA A 1 88 ? 14.351 2.339 -36.132 1.00 82.50 88 ALA A O 1
ATOM 668 N N . GLU A 1 89 ? 14.598 0.349 -35.101 1.00 81.12 89 GLU A N 1
ATOM 669 C CA . GLU A 1 89 ? 15.078 -0.404 -36.268 1.00 81.12 89 GLU A CA 1
ATOM 670 C C . GLU A 1 89 ? 14.000 -0.587 -37.349 1.00 81.12 89 GLU A C 1
ATOM 672 O O . GLU A 1 89 ? 14.290 -0.414 -38.529 1.00 81.12 89 GLU A O 1
ATOM 677 N N . PHE A 1 90 ? 12.757 -0.910 -36.966 1.00 76.19 90 PHE A N 1
ATOM 678 C CA . PHE A 1 90 ? 11.699 -1.263 -37.929 1.00 76.19 90 PHE A CA 1
ATOM 679 C C . PHE A 1 90 ? 10.739 -0.120 -38.287 1.00 76.19 90 PHE A C 1
ATOM 681 O O . PHE A 1 90 ? 10.237 -0.080 -39.405 1.00 76.19 90 PHE A O 1
ATOM 688 N N . ASN A 1 91 ? 10.465 0.804 -37.361 1.00 73.81 91 ASN A N 1
ATOM 689 C CA . ASN A 1 91 ? 9.434 1.841 -37.519 1.00 73.81 91 ASN A CA 1
ATOM 690 C C . ASN A 1 91 ? 9.996 3.275 -37.444 1.00 73.81 91 ASN A C 1
ATOM 692 O O . ASN A 1 91 ? 9.224 4.234 -37.454 1.00 73.81 91 ASN A O 1
ATOM 696 N N . GLY A 1 92 ? 11.322 3.433 -37.346 1.00 69.12 92 GLY A N 1
ATOM 697 C CA . GLY A 1 92 ? 11.965 4.709 -37.027 1.00 69.12 92 GLY A CA 1
ATOM 698 C C . GLY A 1 92 ? 11.829 5.089 -35.542 1.00 69.12 92 GLY A C 1
ATOM 699 O O . GLY A 1 92 ? 11.138 4.408 -34.775 1.00 69.12 92 GLY A O 1
ATOM 700 N N . PRO A 1 93 ? 12.520 6.149 -35.077 1.00 65.44 93 PRO A N 1
ATOM 701 C CA . PRO A 1 93 ? 12.446 6.573 -33.682 1.00 65.44 93 PRO A CA 1
ATOM 702 C C . PRO A 1 93 ? 10.993 6.860 -33.291 1.00 65.44 93 PRO A C 1
ATOM 704 O O . PRO A 1 93 ? 10.273 7.556 -34.007 1.00 65.44 93 PRO A O 1
ATOM 707 N N . ALA A 1 94 ? 10.562 6.320 -32.144 1.00 64.50 94 ALA A N 1
ATOM 708 C CA . ALA A 1 94 ? 9.226 6.585 -31.621 1.00 64.50 94 ALA A CA 1
ATOM 709 C C . ALA A 1 94 ? 9.008 8.105 -31.524 1.00 64.50 94 ALA A C 1
ATOM 711 O O . ALA A 1 94 ? 9.938 8.810 -31.112 1.00 64.50 94 ALA A O 1
ATOM 712 N N . PRO A 1 95 ? 7.813 8.624 -31.871 1.00 64.88 95 PRO A N 1
ATOM 713 C CA . PRO A 1 95 ? 7.527 10.034 -31.678 1.00 64.88 95 PRO A CA 1
ATOM 714 C C . PRO A 1 95 ? 7.780 10.357 -30.208 1.00 64.88 95 PRO A C 1
ATOM 716 O O . PRO A 1 95 ? 7.173 9.760 -29.316 1.00 64.88 95 PRO A O 1
ATOM 719 N N . GLN A 1 96 ? 8.730 11.261 -29.960 1.00 65.75 96 GLN A N 1
ATOM 720 C CA . GLN A 1 96 ? 8.960 11.818 -28.635 1.00 65.75 96 GLN A CA 1
ATOM 721 C C . GLN A 1 96 ? 7.598 12.290 -28.138 1.00 65.75 96 GLN A C 1
ATOM 723 O O . GLN A 1 96 ? 6.899 12.989 -28.877 1.00 65.75 96 GLN A O 1
ATOM 728 N N . SER A 1 97 ? 7.188 11.861 -26.942 1.00 58.53 97 SER A N 1
ATOM 729 C CA . SER A 1 97 ? 5.945 12.318 -26.332 1.00 58.53 97 SER A CA 1
ATOM 730 C C . SER A 1 97 ? 6.015 13.836 -26.241 1.00 58.53 97 SER A C 1
ATOM 732 O O . SER A 1 97 ? 6.640 14.387 -25.334 1.00 58.53 97 SER A O 1
ATOM 734 N N . ARG A 1 98 ? 5.437 14.515 -27.235 1.00 58.50 98 ARG A N 1
ATOM 735 C CA . ARG A 1 98 ? 5.327 15.964 -27.247 1.00 58.50 98 ARG A CA 1
ATOM 736 C C . ARG A 1 98 ? 4.581 16.305 -25.960 1.00 58.50 98 ARG A C 1
ATOM 738 O O . ARG A 1 98 ? 3.572 15.639 -25.707 1.00 58.50 98 ARG A O 1
ATOM 745 N N . PRO A 1 99 ? 5.069 17.243 -25.124 1.00 56.62 99 PRO A N 1
ATOM 746 C CA . PRO A 1 99 ? 4.353 17.624 -23.916 1.00 56.62 99 PRO A CA 1
ATOM 747 C C . PRO A 1 99 ? 2.903 17.858 -24.315 1.00 56.62 99 PRO A C 1
ATOM 749 O O . PRO A 1 99 ? 2.644 18.591 -25.276 1.00 56.62 99 PRO A O 1
ATOM 752 N N . ALA A 1 100 ? 1.998 17.105 -23.684 1.00 60.03 100 ALA A N 1
ATOM 753 C CA . ALA A 1 100 ? 0.597 17.099 -24.054 1.00 60.03 100 ALA A CA 1
ATOM 754 C C . ALA A 1 100 ? 0.134 18.557 -24.080 1.00 60.03 100 ALA A C 1
ATOM 756 O O . ALA A 1 100 ? 0.189 19.247 -23.060 1.00 60.03 100 ALA A O 1
ATOM 757 N N . GLY A 1 101 ? -0.244 19.040 -25.268 1.00 61.62 101 GLY A N 1
ATOM 758 C CA . GLY A 1 101 ? -0.871 20.349 -25.401 1.00 61.62 101 GLY A CA 1
ATOM 759 C C . GLY A 1 101 ? -2.065 20.431 -24.446 1.00 61.62 101 GLY A C 1
ATOM 760 O O . GLY A 1 101 ? -2.585 19.383 -24.053 1.00 61.62 101 GLY A O 1
ATOM 761 N N . PRO A 1 102 ? -2.476 21.640 -24.033 1.00 57.38 102 PRO A N 1
ATOM 762 C CA . PRO A 1 102 ? -3.432 21.836 -22.950 1.00 57.38 102 PRO A CA 1
ATOM 763 C C . PRO A 1 102 ? -4.663 20.943 -23.129 1.00 57.38 102 PRO A C 1
ATOM 765 O O . PRO A 1 102 ? -5.507 21.178 -23.992 1.00 57.38 102 PRO A O 1
ATOM 768 N N . ALA A 1 103 ? -4.736 19.887 -22.318 1.00 57.44 103 ALA A N 1
ATOM 769 C CA . ALA A 1 103 ? -5.864 18.976 -22.324 1.00 57.44 103 ALA A CA 1
ATOM 770 C C . ALA A 1 103 ? -7.064 19.725 -21.742 1.00 57.44 103 ALA A C 1
ATOM 772 O O . ALA A 1 103 ? -6.994 20.253 -20.628 1.00 57.44 103 ALA A O 1
ATOM 773 N N . GLN A 1 104 ? -8.145 19.802 -22.515 1.00 55.28 104 GLN A N 1
ATOM 774 C CA . GLN A 1 104 ? -9.378 20.449 -22.088 1.00 55.28 104 GLN A CA 1
ATOM 775 C C . GLN A 1 104 ? -9.953 19.667 -20.900 1.00 55.28 104 GLN A C 1
ATOM 777 O O . GLN A 1 104 ? -10.445 18.550 -21.046 1.00 55.28 104 GLN A O 1
ATOM 782 N N . SER A 1 105 ? -9.840 20.236 -19.701 1.00 58.78 105 SER A N 1
ATOM 783 C CA . SER A 1 105 ? -10.561 19.766 -18.520 1.00 58.78 105 SER A CA 1
ATOM 784 C C . SER A 1 105 ? -11.987 20.317 -18.556 1.00 58.78 105 SER A C 1
ATOM 786 O O . SER A 1 105 ? -12.221 21.391 -19.110 1.00 58.78 105 SER A O 1
ATOM 788 N N . ARG A 1 106 ? -12.935 19.645 -17.887 1.00 58.06 106 ARG A N 1
ATOM 789 C CA . ARG A 1 106 ? -14.316 20.139 -17.676 1.00 58.06 106 ARG A CA 1
ATOM 790 C C . ARG A 1 106 ? -14.386 21.541 -17.049 1.00 58.06 106 ARG A C 1
ATOM 792 O O . ARG A 1 106 ? -15.438 22.162 -17.093 1.00 58.06 106 ARG A O 1
ATOM 799 N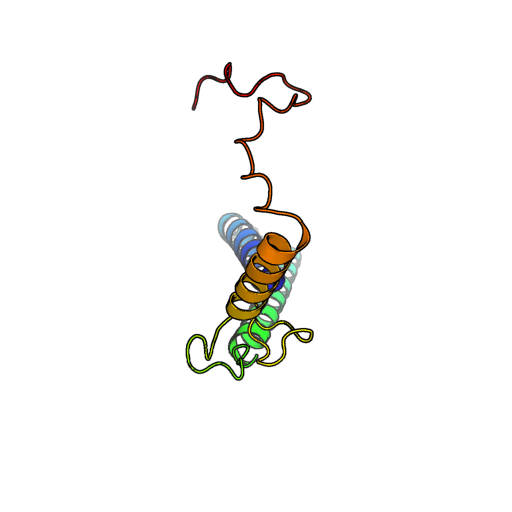 N . TYR A 1 107 ? -13.281 22.016 -16.476 1.00 59.88 107 TYR A N 1
ATOM 800 C CA . TYR A 1 107 ? -13.143 23.315 -15.816 1.00 59.88 107 TYR A CA 1
ATOM 801 C C . TYR A 1 107 ? -12.171 24.274 -16.534 1.00 59.88 107 TYR A C 1
ATOM 803 O O . TYR A 1 107 ? -11.676 25.209 -15.915 1.00 59.88 107 TYR A O 1
ATOM 811 N N . GLY A 1 108 ? -11.877 24.056 -17.822 1.00 62.19 108 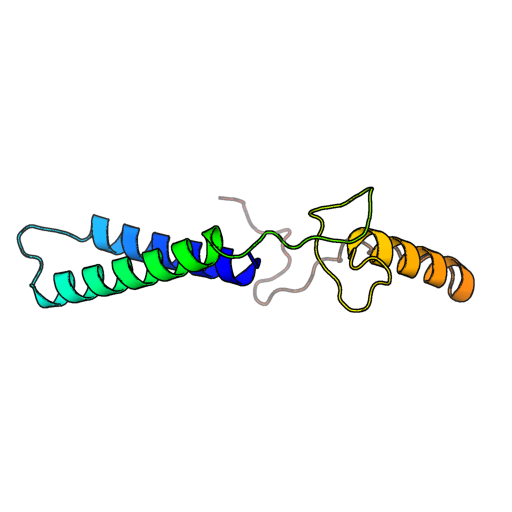GLY A N 1
ATOM 812 C CA . GLY A 1 108 ? -11.024 24.947 -18.619 1.00 62.19 108 GLY A CA 1
ATOM 813 C C . GLY A 1 108 ? -9.530 24.597 -18.613 1.00 62.19 108 GLY A C 1
ATOM 814 O O . GLY A 1 108 ? -9.091 23.593 -18.045 1.00 62.19 108 GLY A O 1
ATOM 815 N N . VAL A 1 109 ? -8.746 25.404 -19.335 1.00 54.97 109 VAL A N 1
ATOM 816 C CA . VAL A 1 109 ? -7.311 25.195 -19.586 1.00 54.97 109 VAL A CA 1
ATOM 817 C C . VAL A 1 109 ? -6.500 25.492 -18.318 1.00 54.97 109 VAL A C 1
ATOM 819 O O . VAL A 1 109 ? -6.666 26.539 -17.704 1.00 54.97 109 VAL A O 1
ATOM 822 N N . ARG A 1 110 ? -5.572 24.593 -17.948 1.00 54.47 110 ARG A N 1
ATOM 823 C CA . ARG A 1 110 ? -4.701 24.678 -16.747 1.00 54.47 110 ARG A CA 1
ATOM 824 C C . ARG A 1 110 ? -3.879 25.974 -16.586 1.00 54.47 110 ARG A C 1
ATOM 826 O O . ARG A 1 110 ? -3.235 26.117 -15.554 1.00 54.47 110 ARG A O 1
ATOM 833 N N . GLY A 1 111 ? -3.864 26.872 -17.571 1.00 55.47 111 GLY A N 1
ATOM 834 C CA . GLY A 1 111 ? -3.113 28.130 -17.523 1.00 55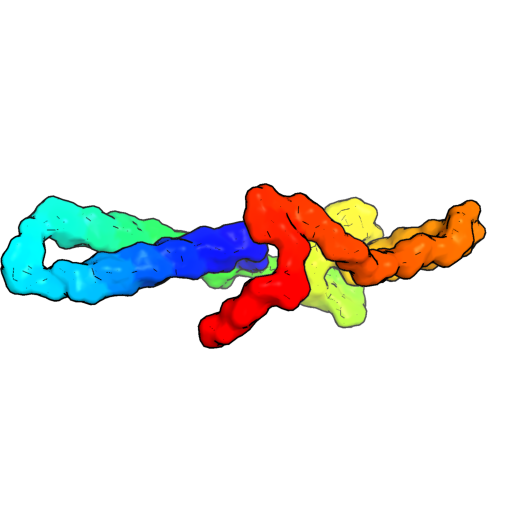.47 111 GLY A CA 1
ATOM 835 C C . GLY A 1 111 ? -3.740 29.217 -16.642 1.00 55.47 111 GLY A C 1
ATOM 836 O O . GLY A 1 111 ? -3.006 30.065 -16.157 1.00 55.47 111 GLY A O 1
ATOM 837 N N . ASP A 1 112 ? -5.053 29.165 -16.390 1.00 54.59 112 ASP A N 1
ATOM 838 C CA . ASP A 1 112 ? -5.802 30.262 -15.744 1.00 54.59 112 ASP A CA 1
ATOM 839 C C . ASP A 1 112 ? -6.083 30.063 -14.246 1.00 54.59 112 ASP A C 1
ATOM 841 O O . ASP A 1 112 ? -6.873 30.791 -13.645 1.00 54.59 112 ASP A O 1
ATOM 845 N N . ARG A 1 113 ? -5.468 29.065 -13.598 1.00 55.53 113 ARG A N 1
ATOM 846 C CA . ARG A 1 113 ? -5.681 28.859 -12.160 1.00 55.53 113 ARG A CA 1
ATOM 847 C C . ARG A 1 113 ? -4.644 29.654 -11.354 1.00 55.53 113 ARG A C 1
ATOM 849 O O . ARG A 1 113 ? -3.465 29.310 -11.444 1.00 55.53 113 ARG A O 1
ATOM 856 N N . PRO A 1 114 ? -5.036 30.643 -10.524 1.00 57.22 114 PRO A N 1
ATOM 857 C CA . PRO A 1 114 ? -4.131 31.178 -9.514 1.00 57.22 114 PRO A CA 1
ATOM 858 C C . PRO A 1 114 ? -3.767 30.044 -8.547 1.00 57.22 114 PRO A C 1
ATOM 860 O O . PRO A 1 114 ? -4.644 29.325 -8.057 1.00 57.22 114 PRO A O 1
ATOM 863 N N . GLN A 1 115 ? -2.466 29.818 -8.359 1.00 53.38 115 GLN A N 1
ATOM 864 C CA . GLN A 1 115 ? -1.970 28.802 -7.432 1.00 53.38 115 GLN A CA 1
ATOM 865 C C . GLN A 1 115 ? -2.298 29.224 -5.989 1.00 53.38 115 GLN A C 1
ATOM 867 O O . GLN A 1 115 ? -2.095 30.397 -5.670 1.00 53.38 115 GLN A O 1
ATOM 872 N N . PRO A 1 116 ? -2.833 28.317 -5.149 1.00 61.91 116 PRO A N 1
ATOM 873 C CA . PRO A 1 116 ? -2.903 28.526 -3.707 1.00 61.91 116 PRO A CA 1
ATOM 874 C C . PRO A 1 116 ? -1.520 28.419 -3.053 1.00 61.91 116 PRO A C 1
ATOM 876 O O . PRO A 1 116 ? -0.683 27.641 -3.569 1.00 61.91 116 PRO A O 1
#

Foldseek 3Di:
DDPVLVVVLVVLVVVLVVLVVVDDPPDDVVSVVVSVVSVVVSVVSVVCVVPDDQDAWQDPVCRRAQADPPDPRRHPVVVVVVVQVVCCVPPNHDPDPDPPDQDQDPVGGPPPDDDD

Secondary structure (DSSP, 8-state):
--HHHHHHHHHHHHHHHHHHHT--TT--HHHHHHHHHHHHHHHHHHHHHHHSPPP--S-SS-TTSPB-TTSTTSBHHHHHHHHHHHHHHHH-SPPP--------BTTB-GGGPPP-